Protein AF-B9S2S1-F1 (afdb_monomer_lite)

Secondary structure (DSSP, 8-state):
--HHHHHTT-HHHHHHHHHHHHHHHHHHHHHHHHH--TTTT-S----BT-TTTHHHHHHTSSSTT------B---

Sequence (75 aa):
MTAFEYSGTDQRFNKAFNQAMSEQSSLIMKKILDIYKGFEGLKVLADVGGGVGSILTFRFLNLDGYSMVGAMNIA

InterPro domains:
  IPR001077 O-methyltransferase, C-terminal domain [PF00891] (1-56)
  IPR016461 O-methyltransferase-like [PS51683] (1-75)
  IPR016461 O-methyltransferase-like [PTHR11746] (3-55)
  IPR029063 S-adenosyl-L-methionine-dependent methyltransferase superfamily [G3DSA:3.40.50.150] (1-60)
  IPR029063 S-adenosyl-L-methionine-dependent methyltransferase superfamily [SSF53335] (1-57)

Foldseek 3Di:
DPLLVVLVVDVVSVVVVLVVLLVVLLVVLVVCVVPDPVCPPDQEDADEQCAVCNSCVVPVVVDPHHDYDDPDNPD

pLDDT: mean 74.29, std 15.76, range [40.53, 92.62]

Radius of gyration: 13.94 Å; chains: 1; bounding box: 30×17×37 Å

Organism: Ricinus communis (NCBI:txid3988)

Structure (mmCIF, N/CA/C/O backbone):
data_AF-B9S2S1-F1
#
_entry.id   AF-B9S2S1-F1
#
loop_
_atom_site.group_PDB
_atom_site.id
_atom_site.type_symbol
_atom_site.label_atom_id
_atom_site.label_alt_id
_atom_site.label_comp_id
_atom_site.label_asym_id
_atom_site.label_entity_id
_atom_site.label_seq_id
_atom_site.pdbx_PDB_ins_code
_atom_site.Cartn_x
_atom_site.Cartn_y
_atom_site.Cartn_z
_atom_site.occupancy
_atom_site.B_iso_or_equiv
_atom_site.auth_seq_id
_atom_site.auth_comp_id
_atom_site.auth_asym_id
_atom_site.auth_atom_id
_atom_site.pdbx_PDB_model_num
ATOM 1 N N . MET A 1 1 ? 12.724 6.740 -17.744 1.00 65.44 1 MET A N 1
ATOM 2 C CA . MET A 1 1 ? 11.728 5.827 -17.163 1.00 65.44 1 MET A CA 1
ATOM 3 C C . MET A 1 1 ? 11.935 5.783 -15.668 1.00 65.44 1 MET A C 1
ATOM 5 O O . MET A 1 1 ? 13.047 5.515 -15.225 1.00 65.44 1 MET A O 1
ATOM 9 N N . THR A 1 2 ? 10.897 6.089 -14.905 1.00 86.06 2 THR A N 1
ATOM 10 C CA . THR A 1 2 ? 10.857 5.835 -13.464 1.00 86.06 2 THR A CA 1
ATOM 11 C C . THR A 1 2 ? 10.755 4.330 -13.201 1.00 86.06 2 THR A C 1
ATOM 13 O O . THR A 1 2 ? 10.412 3.557 -14.096 1.00 86.06 2 THR A O 1
ATOM 16 N N . ALA A 1 3 ? 11.028 3.895 -11.967 1.00 78.44 3 ALA A N 1
ATOM 17 C CA . ALA A 1 3 ? 10.810 2.501 -11.570 1.00 78.44 3 ALA A CA 1
ATOM 18 C C . ALA A 1 3 ? 9.352 2.062 -11.810 1.00 78.44 3 ALA A C 1
ATOM 20 O O . ALA A 1 3 ? 9.097 0.930 -12.210 1.00 78.44 3 ALA A O 1
ATOM 21 N N . PHE A 1 4 ? 8.409 2.988 -11.634 1.00 79.06 4 PHE A N 1
ATOM 22 C CA . PHE A 1 4 ? 6.998 2.761 -11.897 1.00 79.06 4 PHE A CA 1
ATOM 23 C C . PHE A 1 4 ? 6.716 2.537 -13.389 1.00 79.06 4 PHE A C 1
ATOM 25 O O . PHE A 1 4 ? 6.174 1.502 -13.765 1.00 79.06 4 PHE A O 1
ATOM 32 N N . GLU A 1 5 ? 7.181 3.440 -14.252 1.00 82.06 5 GLU A N 1
ATOM 33 C CA . GLU A 1 5 ? 7.040 3.308 -15.710 1.00 82.06 5 GLU A CA 1
ATOM 34 C C . GLU A 1 5 ? 7.736 2.044 -16.244 1.00 82.06 5 GLU A C 1
ATOM 36 O O . GLU A 1 5 ? 7.225 1.378 -17.139 1.00 82.06 5 GLU A O 1
ATOM 41 N N . TYR A 1 6 ? 8.883 1.669 -15.667 1.00 83.38 6 TYR A N 1
ATOM 42 C CA . TYR A 1 6 ? 9.608 0.451 -16.039 1.00 83.38 6 TYR A CA 1
ATOM 43 C C . TYR A 1 6 ? 8.857 -0.828 -15.655 1.00 83.38 6 TYR A C 1
ATOM 45 O O . TYR A 1 6 ? 8.892 -1.813 -16.397 1.00 83.38 6 TYR A O 1
ATOM 53 N N . SER A 1 7 ? 8.091 -0.800 -14.563 1.00 80.69 7 SER A N 1
ATOM 54 C CA . SER A 1 7 ? 7.258 -1.932 -14.156 1.00 80.69 7 SER A CA 1
ATOM 55 C C . SER A 1 7 ? 6.147 -2.280 -15.152 1.00 80.69 7 SER A C 1
ATOM 57 O O . SER A 1 7 ? 5.734 -3.435 -15.195 1.00 80.69 7 SER A O 1
ATOM 59 N N . GLY A 1 8 ? 5.703 -1.342 -15.994 1.00 82.56 8 GLY A N 1
ATOM 60 C CA . GLY A 1 8 ? 4.763 -1.629 -17.085 1.00 82.56 8 GLY A CA 1
ATOM 61 C C . GLY A 1 8 ? 5.407 -2.340 -18.282 1.00 82.56 8 GLY A C 1
ATOM 62 O O . GLY A 1 8 ? 4.708 -2.920 -19.107 1.00 82.56 8 GLY A O 1
ATOM 63 N N . THR A 1 9 ? 6.740 -2.317 -18.379 1.00 88.25 9 THR A N 1
ATOM 64 C CA . THR A 1 9 ? 7.486 -2.843 -19.536 1.00 88.25 9 THR A CA 1
ATOM 65 C C . THR A 1 9 ? 8.105 -4.220 -19.302 1.00 88.25 9 THR A C 1
ATOM 67 O O . THR A 1 9 ? 8.215 -5.008 -20.239 1.00 88.25 9 THR A O 1
ATOM 70 N N . ASP A 1 10 ? 8.482 -4.538 -18.061 1.00 89.94 10 ASP A N 1
ATOM 71 C CA . ASP A 1 10 ? 9.165 -5.781 -17.696 1.00 89.94 10 ASP A CA 1
ATOM 72 C C . ASP A 1 10 ? 8.375 -6.519 -16.606 1.00 89.94 10 ASP A C 1
ATOM 74 O O . ASP A 1 10 ? 8.319 -6.096 -15.450 1.00 89.94 10 ASP A O 1
ATOM 78 N N . GLN A 1 11 ? 7.785 -7.663 -16.966 1.00 88.56 11 GLN A N 1
ATOM 79 C CA . GLN A 1 11 ? 6.990 -8.481 -16.043 1.00 88.56 11 GLN A CA 1
ATOM 80 C C . GLN A 1 11 ? 7.801 -9.039 -14.868 1.00 88.56 11 GLN A C 1
ATOM 82 O O . GLN A 1 11 ? 7.268 -9.201 -13.767 1.00 88.56 11 GLN A O 1
ATOM 87 N N . ARG A 1 12 ? 9.085 -9.353 -15.072 1.00 91.44 12 ARG A N 1
ATOM 88 C CA . ARG A 1 12 ? 9.939 -9.881 -14.004 1.00 91.44 12 ARG A CA 1
ATOM 89 C C . ARG A 1 12 ? 10.225 -8.788 -12.985 1.00 91.44 12 ARG A C 1
ATOM 91 O O . ARG A 1 12 ? 10.139 -9.042 -11.783 1.00 91.44 12 ARG A O 1
ATOM 98 N N . PHE A 1 13 ? 10.513 -7.581 -13.466 1.00 88.75 13 PHE A N 1
ATOM 99 C CA . PHE A 1 13 ? 10.665 -6.416 -12.605 1.00 88.75 13 PHE A CA 1
ATOM 100 C C . PHE A 1 13 ? 9.352 -6.069 -11.897 1.00 88.75 13 PHE A C 1
ATOM 102 O O . PHE A 1 13 ? 9.360 -5.879 -10.686 1.00 88.75 13 PHE A O 1
ATOM 109 N N . ASN A 1 14 ? 8.221 -6.073 -12.609 1.00 87.44 14 ASN A N 1
ATOM 110 C CA . ASN A 1 14 ? 6.894 -5.825 -12.041 1.00 87.44 14 ASN A CA 1
ATOM 111 C C . ASN A 1 14 ? 6.595 -6.748 -10.853 1.00 87.44 14 ASN A C 1
ATOM 113 O O . ASN A 1 14 ? 6.196 -6.287 -9.785 1.00 87.44 14 ASN A O 1
ATOM 117 N N . LYS A 1 15 ? 6.856 -8.052 -11.012 1.00 88.00 15 LYS A N 1
ATOM 118 C CA . LYS A 1 15 ? 6.638 -9.042 -9.955 1.00 88.00 15 LYS A CA 1
ATOM 119 C C . LYS A 1 15 ? 7.517 -8.777 -8.732 1.00 88.00 15 LYS A C 1
ATOM 121 O O . LYS A 1 15 ? 7.011 -8.795 -7.613 1.00 88.00 15 LYS A O 1
ATOM 126 N N . ALA A 1 16 ? 8.809 -8.519 -8.939 1.00 88.31 16 ALA A N 1
ATOM 127 C CA . ALA A 1 16 ? 9.734 -8.221 -7.846 1.00 88.31 16 ALA A CA 1
ATOM 128 C C . ALA A 1 16 ? 9.362 -6.913 -7.125 1.00 88.31 16 ALA A C 1
ATOM 130 O O . ALA A 1 16 ? 9.345 -6.867 -5.896 1.00 88.31 16 ALA A O 1
ATOM 131 N N . PHE A 1 17 ? 9.003 -5.879 -7.887 1.00 86.44 17 PHE A N 1
ATOM 132 C CA . PHE A 1 17 ? 8.562 -4.587 -7.371 1.00 86.44 17 PHE A CA 1
ATOM 133 C C . PHE A 1 17 ? 7.290 -4.725 -6.524 1.00 86.44 17 PHE A C 1
ATOM 135 O O . PHE A 1 17 ? 7.260 -4.292 -5.373 1.00 86.44 17 PHE A O 1
ATOM 142 N N . ASN A 1 18 ? 6.267 -5.408 -7.043 1.00 85.75 18 ASN A N 1
ATOM 143 C CA . ASN A 1 18 ? 5.011 -5.628 -6.328 1.00 85.75 18 ASN A CA 1
ATOM 144 C C . ASN A 1 18 ? 5.187 -6.488 -5.073 1.00 85.75 18 ASN A C 1
ATOM 146 O O . ASN A 1 18 ? 4.556 -6.213 -4.052 1.00 85.75 18 ASN A O 1
ATOM 150 N N . GLN A 1 19 ? 6.060 -7.496 -5.112 1.00 87.31 19 GLN A N 1
ATOM 151 C CA . GLN A 1 19 ? 6.368 -8.302 -3.933 1.00 87.31 19 GLN A CA 1
ATOM 152 C C . GLN A 1 19 ? 7.049 -7.465 -2.842 1.00 87.31 19 GLN A C 1
ATOM 154 O O . GLN A 1 19 ? 6.608 -7.495 -1.693 1.00 87.31 19 GLN A O 1
ATOM 159 N N . ALA A 1 20 ? 8.063 -6.672 -3.198 1.00 86.81 20 ALA A N 1
ATOM 160 C CA . ALA A 1 20 ? 8.754 -5.802 -2.249 1.00 86.81 20 ALA A CA 1
ATOM 161 C C . ALA A 1 20 ? 7.793 -4.788 -1.602 1.00 86.81 20 ALA A C 1
ATOM 163 O O . ALA A 1 20 ? 7.760 -4.652 -0.377 1.00 86.81 20 ALA A O 1
ATOM 164 N N . MET A 1 21 ? 6.948 -4.138 -2.412 1.00 84.81 21 MET A N 1
ATOM 165 C CA . MET A 1 21 ? 5.932 -3.202 -1.921 1.00 84.81 21 MET A CA 1
ATOM 166 C C . MET A 1 21 ? 4.900 -3.888 -1.0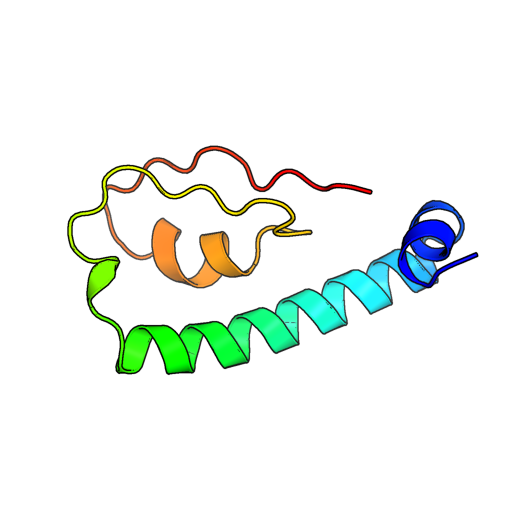22 1.00 84.81 21 MET A C 1
ATOM 168 O O . MET A 1 21 ? 4.513 -3.336 0.006 1.00 84.81 21 MET A O 1
ATOM 172 N N . SER A 1 22 ? 4.480 -5.106 -1.367 1.00 83.94 22 SER A N 1
ATOM 173 C CA . SER A 1 22 ? 3.560 -5.904 -0.555 1.00 83.94 22 SER A CA 1
ATOM 174 C C . SER A 1 22 ? 4.137 -6.209 0.829 1.00 83.94 22 SER A C 1
ATOM 176 O O . SER A 1 22 ? 3.486 -5.960 1.847 1.00 83.94 22 SER A O 1
ATOM 178 N N . GLU A 1 23 ? 5.364 -6.729 0.885 1.00 86.00 23 GLU A N 1
ATOM 179 C CA . GLU A 1 23 ? 6.023 -7.116 2.136 1.00 86.00 23 GLU A CA 1
ATOM 180 C C . GLU A 1 23 ? 6.277 -5.901 3.040 1.00 86.00 23 GLU A C 1
ATOM 182 O O . GLU A 1 23 ? 5.934 -5.926 4.228 1.00 86.00 23 GLU A O 1
ATOM 187 N N . GLN A 1 24 ? 6.793 -4.806 2.473 1.00 87.12 24 GLN A N 1
ATOM 188 C CA . GLN A 1 24 ? 7.055 -3.569 3.208 1.00 87.12 24 GLN A CA 1
ATOM 189 C C . GLN A 1 24 ? 5.765 -2.949 3.762 1.00 87.12 24 GLN A C 1
ATOM 191 O O . GLN A 1 24 ? 5.690 -2.646 4.957 1.00 87.12 24 GLN A O 1
ATOM 196 N N . SER A 1 25 ? 4.736 -2.793 2.924 1.00 82.75 25 SER A N 1
ATOM 197 C CA . SER A 1 25 ? 3.444 -2.233 3.337 1.00 82.75 25 SER A CA 1
ATOM 198 C C . SER A 1 25 ? 2.786 -3.069 4.431 1.00 82.75 25 SER A C 1
ATOM 200 O O . SER A 1 25 ? 2.236 -2.522 5.386 1.00 82.75 25 SER A O 1
ATOM 202 N N . SER A 1 26 ? 2.909 -4.396 4.358 1.00 81.88 26 SER A N 1
ATOM 203 C CA . SER A 1 26 ? 2.375 -5.307 5.375 1.00 81.88 26 SER A CA 1
ATOM 204 C C . SER A 1 26 ? 3.062 -5.131 6.730 1.00 81.88 26 SER A C 1
ATOM 206 O O . SER A 1 26 ? 2.398 -5.118 7.768 1.00 81.88 26 SER A O 1
ATOM 208 N N . LEU A 1 27 ? 4.389 -4.972 6.748 1.00 86.19 27 LEU A N 1
ATOM 209 C CA . LEU A 1 27 ? 5.139 -4.747 7.985 1.00 86.19 27 LEU A CA 1
ATOM 210 C C . LEU A 1 27 ? 4.780 -3.403 8.631 1.00 86.19 27 LEU A C 1
ATOM 212 O O . LEU A 1 27 ? 4.584 -3.333 9.846 1.00 86.19 27 LEU A O 1
ATOM 216 N N . ILE A 1 28 ? 4.693 -2.343 7.826 1.00 87.44 28 ILE A N 1
ATOM 217 C CA . ILE A 1 28 ? 4.364 -0.998 8.307 1.00 87.44 28 ILE A CA 1
ATOM 218 C C . ILE A 1 28 ? 2.923 -0.956 8.822 1.00 87.44 28 ILE A C 1
ATOM 220 O O . ILE A 1 28 ? 2.691 -0.479 9.933 1.00 87.44 28 ILE A O 1
ATOM 224 N N . MET A 1 29 ? 1.964 -1.513 8.075 1.00 84.56 29 MET A N 1
ATOM 225 C CA . MET A 1 29 ? 0.563 -1.489 8.495 1.00 84.56 29 MET A CA 1
ATOM 226 C C . MET A 1 29 ? 0.298 -2.289 9.760 1.00 84.56 29 MET A C 1
ATOM 228 O O . MET A 1 29 ? -0.530 -1.861 10.559 1.00 84.56 29 MET A O 1
ATOM 232 N N . LYS A 1 30 ? 1.022 -3.388 10.005 1.00 84.31 30 LYS A N 1
ATOM 233 C CA . LYS A 1 30 ? 0.951 -4.083 11.300 1.00 84.31 30 LYS A CA 1
ATOM 234 C C . LYS A 1 30 ? 1.252 -3.127 12.456 1.00 84.31 30 LYS A C 1
ATOM 236 O O . LYS A 1 30 ? 0.421 -2.984 13.343 1.00 84.31 30 LYS A O 1
ATOM 241 N N . LYS A 1 31 ? 2.366 -2.392 12.377 1.00 89.19 31 LYS A N 1
ATOM 242 C CA . LYS A 1 31 ? 2.756 -1.419 13.410 1.00 89.19 31 LYS A CA 1
ATOM 243 C C . LYS A 1 31 ? 1.752 -0.276 13.554 1.00 89.19 31 LYS A C 1
ATOM 245 O O . LYS A 1 31 ? 1.459 0.128 14.673 1.00 89.19 31 LYS A O 1
ATOM 250 N N . ILE A 1 32 ? 1.219 0.243 12.443 1.00 88.00 32 ILE A N 1
ATOM 251 C CA . ILE A 1 32 ? 0.203 1.308 12.475 1.00 88.00 32 ILE A CA 1
ATOM 252 C C . ILE A 1 32 ? -1.050 0.824 13.203 1.00 88.00 32 ILE A C 1
ATOM 254 O O . ILE A 1 32 ? -1.563 1.534 14.056 1.00 88.00 32 ILE A O 1
ATOM 258 N N . LEU A 1 33 ? -1.526 -0.385 12.911 1.00 83.50 33 LEU A N 1
ATOM 259 C CA . LEU A 1 33 ? -2.751 -0.919 13.511 1.00 83.50 33 LEU A CA 1
ATOM 260 C C . LEU A 1 33 ? -2.616 -1.240 15.006 1.00 83.50 33 LEU A C 1
ATOM 262 O O . LEU A 1 33 ? -3.628 -1.310 15.704 1.00 83.50 33 LEU A O 1
ATOM 266 N N . ASP A 1 34 ? -1.394 -1.430 15.501 1.00 85.62 34 ASP A N 1
ATOM 267 C CA . ASP A 1 34 ? -1.147 -1.621 16.932 1.00 85.62 34 ASP A CA 1
ATOM 268 C C . ASP A 1 34 ? -1.371 -0.320 17.720 1.00 85.62 34 ASP A C 1
ATOM 270 O O . ASP A 1 34 ? -1.850 -0.359 18.854 1.00 85.62 34 ASP A O 1
ATOM 274 N N . ILE A 1 35 ? -1.083 0.836 17.110 1.00 92.62 35 ILE A N 1
ATOM 275 C CA . ILE A 1 35 ? -1.135 2.150 17.775 1.00 92.62 35 ILE A CA 1
ATOM 276 C C . ILE A 1 35 ? -2.325 3.018 17.350 1.00 92.62 35 ILE A C 1
ATOM 278 O O . ILE A 1 35 ? -2.770 3.870 18.116 1.00 92.62 35 ILE A O 1
ATOM 282 N N . TYR A 1 36 ? -2.854 2.826 16.142 1.00 85.50 36 TYR A N 1
ATOM 283 C CA . TYR A 1 36 ? -3.894 3.665 15.559 1.00 85.50 36 TYR A CA 1
ATOM 284 C C . TYR A 1 36 ? -5.243 2.946 15.542 1.00 85.50 36 TYR A C 1
ATOM 286 O O . TYR A 1 36 ? -5.450 1.969 14.824 1.00 85.50 36 TYR A O 1
ATOM 294 N N . LYS A 1 37 ? -6.186 3.484 16.317 1.00 84.88 37 LYS A N 1
ATOM 295 C CA . LYS A 1 37 ? -7.550 2.956 16.476 1.00 84.88 37 LYS A CA 1
ATOM 296 C C . LYS A 1 37 ? -8.577 3.614 15.554 1.00 84.88 37 LYS A C 1
ATOM 298 O O . LYS A 1 37 ? -9.727 3.201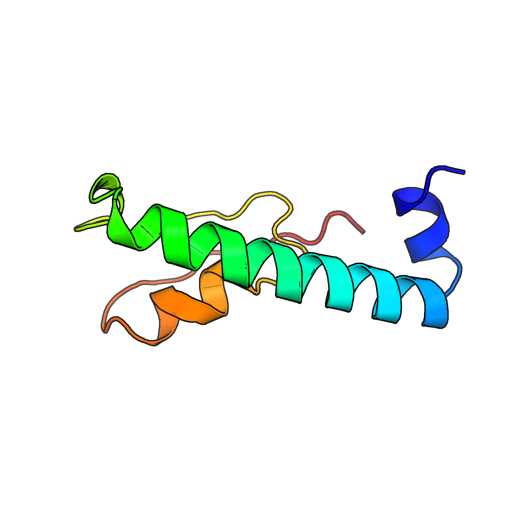 15.532 1.00 84.88 37 LYS A O 1
ATOM 303 N N . GLY A 1 38 ? -8.180 4.600 14.747 1.00 84.38 38 GLY A N 1
ATOM 304 C CA . GLY A 1 38 ? -9.108 5.351 13.890 1.00 84.38 38 GLY A CA 1
ATOM 305 C C . GLY A 1 38 ? -9.714 4.558 12.724 1.00 84.38 38 GLY A C 1
ATOM 306 O O . GLY A 1 38 ? -10.562 5.090 12.017 1.00 84.38 38 GLY A O 1
ATOM 307 N N . PHE A 1 39 ? -9.307 3.298 12.527 1.00 80.19 39 PHE A N 1
ATOM 308 C CA . PHE A 1 39 ? -9.961 2.379 11.590 1.00 80.19 39 PHE A CA 1
ATOM 309 C C . PHE A 1 39 ? -11.141 1.603 12.210 1.00 80.19 39 PHE A C 1
ATOM 311 O O . PHE A 1 39 ? -11.903 0.961 11.482 1.00 80.19 39 PHE A O 1
ATOM 318 N N . GLU A 1 40 ? -11.311 1.637 13.536 1.00 80.81 40 GLU A N 1
ATOM 319 C CA . GLU A 1 40 ? -12.417 0.961 14.219 1.00 80.81 40 GLU A CA 1
ATOM 320 C C . GLU A 1 40 ? -13.757 1.622 13.854 1.00 80.81 40 GLU A C 1
ATOM 322 O O . GLU A 1 40 ? -13.900 2.842 13.876 1.00 80.81 40 GLU A O 1
ATOM 327 N N . GLY A 1 41 ? -14.748 0.811 13.471 1.00 77.19 41 GLY A N 1
ATOM 328 C CA . GLY A 1 41 ? -16.083 1.293 13.098 1.00 77.19 41 GLY A CA 1
ATOM 329 C C . GLY A 1 41 ? -16.205 1.927 11.704 1.00 77.19 41 GLY A C 1
ATOM 330 O O . GLY A 1 41 ? -17.310 2.318 11.319 1.00 77.19 41 GLY A O 1
ATOM 331 N N . LEU A 1 42 ? -15.123 2.007 10.918 1.00 78.31 42 LEU A N 1
ATOM 332 C CA . LEU A 1 42 ? -15.222 2.411 9.512 1.00 78.31 42 LEU A CA 1
ATOM 333 C C . LEU A 1 42 ? -16.022 1.374 8.718 1.00 78.31 42 LEU A C 1
ATOM 335 O O . LEU A 1 42 ? -15.783 0.181 8.823 1.00 78.31 42 LEU A O 1
ATOM 339 N N . LYS A 1 4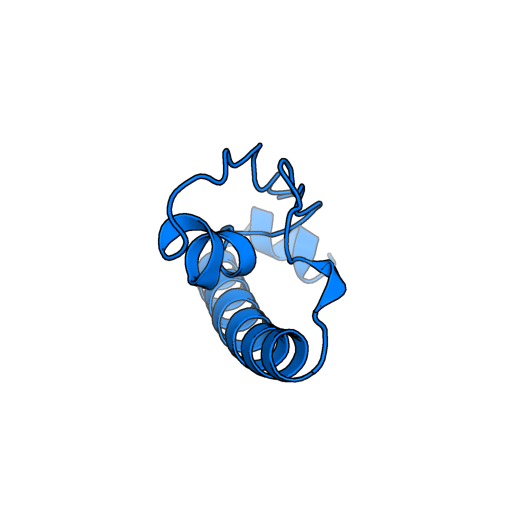3 ? -16.959 1.822 7.882 1.00 72.94 43 LYS A N 1
ATOM 340 C CA . LYS A 1 43 ? -17.724 0.922 6.996 1.00 72.94 43 LYS A CA 1
ATOM 341 C C . LYS A 1 43 ? -17.058 0.728 5.638 1.00 72.94 43 LYS A C 1
ATOM 343 O O . LYS A 1 43 ? -17.268 -0.282 4.978 1.00 72.94 43 LYS A O 1
ATOM 348 N N . VAL A 1 44 ? -16.284 1.724 5.219 1.00 76.31 44 VAL A N 1
ATOM 349 C CA . VAL A 1 44 ? -15.641 1.782 3.911 1.00 76.31 44 VAL A CA 1
ATOM 350 C C . VAL A 1 44 ? -14.240 2.340 4.099 1.00 76.31 44 VAL A C 1
ATOM 352 O O . VAL A 1 44 ? -14.059 3.361 4.763 1.00 76.31 44 VAL A O 1
ATOM 355 N N . LEU A 1 45 ? -13.265 1.671 3.495 1.00 77.94 45 LEU A N 1
ATOM 356 C CA . LEU A 1 45 ? -11.896 2.144 3.362 1.00 77.94 45 LEU A CA 1
ATOM 357 C C . LEU A 1 45 ? -11.472 1.969 1.902 1.00 77.94 45 LEU A C 1
ATOM 359 O O . LEU A 1 45 ? -11.677 0.899 1.328 1.00 77.94 45 LEU A O 1
ATOM 363 N N . ALA A 1 46 ? -10.887 3.016 1.325 1.00 80.94 46 ALA A N 1
ATOM 364 C CA . ALA A 1 46 ? -10.322 2.997 -0.018 1.00 80.94 46 ALA A CA 1
ATOM 365 C C . ALA A 1 46 ? -8.797 3.148 0.066 1.00 80.94 46 ALA A C 1
ATOM 367 O O . ALA A 1 46 ? -8.303 4.088 0.689 1.00 80.94 46 ALA A O 1
ATOM 368 N N . ASP A 1 47 ? -8.068 2.226 -0.565 1.00 80.06 47 ASP A N 1
ATOM 369 C CA . ASP A 1 47 ? -6.603 2.226 -0.656 1.00 80.06 47 ASP A CA 1
ATOM 370 C C . ASP A 1 47 ? -6.182 2.711 -2.051 1.00 80.06 47 ASP A C 1
ATOM 372 O O . ASP A 1 47 ? -6.094 1.943 -3.017 1.00 80.06 47 ASP A O 1
ATOM 376 N N . VAL A 1 48 ? -6.019 4.030 -2.180 1.00 81.94 48 VAL A N 1
ATOM 377 C CA . VAL A 1 48 ? -5.687 4.677 -3.455 1.00 81.94 48 VAL A CA 1
ATOM 378 C C . VAL A 1 48 ? -4.227 4.390 -3.796 1.00 81.94 48 VAL A C 1
ATOM 380 O O . VAL A 1 48 ? -3.324 4.818 -3.084 1.00 81.94 48 VAL A O 1
ATOM 383 N N . GLY A 1 49 ? -3.993 3.687 -4.907 1.00 77.94 49 GLY A N 1
ATOM 384 C CA . GLY A 1 49 ? -2.647 3.267 -5.299 1.00 77.94 49 GLY A CA 1
ATOM 385 C C . GLY A 1 49 ? -2.102 2.082 -4.499 1.00 77.94 49 GLY A C 1
ATOM 386 O O . GLY A 1 49 ? -0.893 1.867 -4.494 1.00 77.94 49 GLY A O 1
ATOM 387 N N . GLY A 1 50 ? -2.971 1.282 -3.871 1.00 74.94 50 GLY A N 1
ATOM 388 C CA . GLY A 1 50 ? -2.608 0.129 -3.031 1.00 74.94 50 GLY A CA 1
ATOM 389 C C . GLY A 1 50 ? -1.887 -1.037 -3.729 1.00 74.94 50 GLY A C 1
ATOM 390 O O . GLY A 1 50 ? -1.679 -2.092 -3.123 1.00 74.94 50 GLY A O 1
ATOM 391 N N . GLY A 1 51 ? -1.520 -0.893 -5.006 1.00 81.56 51 GLY A N 1
ATOM 392 C CA . GLY A 1 51 ? -0.839 -1.919 -5.797 1.00 81.56 51 GLY A CA 1
ATOM 393 C C . GLY A 1 51 ? -1.631 -3.227 -5.834 1.00 81.56 51 GLY A C 1
ATOM 394 O O . GLY A 1 51 ? -2.789 -3.249 -6.243 1.00 81.56 51 GLY A O 1
ATOM 395 N N . VAL A 1 52 ? -1.020 -4.320 -5.366 1.00 80.44 52 VAL A N 1
ATOM 396 C CA . VAL A 1 52 ? -1.657 -5.651 -5.291 1.00 80.44 52 VAL A CA 1
ATOM 397 C C . VAL A 1 52 ? -2.632 -5.816 -4.110 1.00 80.44 52 VAL A C 1
ATOM 399 O O . VAL A 1 52 ? -3.119 -6.916 -3.868 1.00 80.44 52 VAL A O 1
ATOM 402 N N . GLY A 1 53 ? -2.935 -4.747 -3.364 1.00 75.12 53 GLY A N 1
ATOM 403 C CA . GLY A 1 53 ? -3.975 -4.747 -2.329 1.00 75.12 53 GLY A CA 1
ATOM 404 C C . GLY A 1 53 ? -3.584 -5.447 -1.024 1.00 75.12 53 GLY A C 1
ATOM 405 O O . GLY A 1 53 ? -4.457 -5.888 -0.270 1.00 75.12 53 GLY A O 1
ATOM 406 N N . SER A 1 54 ? -2.286 -5.565 -0.731 1.00 72.50 54 SER A N 1
ATOM 407 C CA . SER A 1 54 ? -1.779 -6.287 0.447 1.00 72.50 54 SER A CA 1
ATOM 408 C C . SER A 1 54 ? -2.259 -5.696 1.771 1.00 72.50 54 SER A C 1
ATOM 410 O O . SER A 1 54 ? -2.550 -6.445 2.700 1.00 72.50 54 SER A O 1
ATOM 412 N N . ILE A 1 55 ? -2.389 -4.367 1.857 1.00 73.19 55 ILE A N 1
ATOM 413 C CA . ILE A 1 55 ? -2.861 -3.670 3.064 1.00 73.19 55 ILE A CA 1
ATOM 414 C C . ILE A 1 55 ? -4.309 -4.054 3.379 1.00 73.19 55 ILE A C 1
ATOM 416 O O . ILE A 1 55 ? -4.620 -4.425 4.513 1.00 73.19 55 ILE A O 1
ATOM 420 N N . LEU A 1 56 ? -5.181 -4.013 2.369 1.00 72.69 56 LEU A N 1
ATOM 421 C CA . LEU A 1 56 ? -6.588 -4.372 2.528 1.00 72.69 56 LEU A CA 1
ATOM 422 C C . LEU A 1 56 ? -6.756 -5.870 2.828 1.00 72.69 56 LEU A C 1
ATOM 424 O O . LEU A 1 56 ? -7.503 -6.239 3.735 1.00 72.69 56 LEU A O 1
ATOM 428 N N . THR A 1 57 ? -5.983 -6.720 2.144 1.00 70.44 57 THR A N 1
ATOM 429 C CA . THR A 1 57 ? -6.014 -8.182 2.316 1.00 70.44 57 THR A CA 1
ATOM 430 C C . THR A 1 57 ? -5.604 -8.613 3.727 1.00 70.44 57 THR A C 1
ATOM 432 O O . THR A 1 57 ? -6.238 -9.487 4.313 1.00 70.44 57 THR A O 1
ATOM 435 N N . PHE A 1 58 ? -4.568 -7.997 4.308 1.00 63.72 58 PHE A N 1
ATOM 436 C CA . PHE A 1 58 ? -4.011 -8.430 5.595 1.00 63.72 58 PHE A CA 1
ATOM 437 C C . PHE A 1 58 ? -4.981 -8.300 6.777 1.00 63.72 58 PHE A C 1
ATOM 439 O O . PHE A 1 58 ? -4.896 -9.095 7.718 1.00 63.72 58 PHE A O 1
ATOM 446 N N . ARG A 1 59 ? -5.868 -7.296 6.774 1.00 60.38 59 ARG A N 1
ATOM 447 C CA . ARG A 1 59 ? -6.668 -6.958 7.964 1.00 60.38 59 ARG A CA 1
ATOM 448 C C . ARG A 1 59 ? -8.173 -6.900 7.728 1.00 60.38 59 ARG A C 1
ATOM 450 O O . ARG A 1 59 ? -8.905 -7.316 8.618 1.00 60.38 59 ARG A O 1
ATOM 457 N N . PHE A 1 60 ? -8.649 -6.437 6.573 1.00 58.88 60 PHE A N 1
ATOM 458 C CA . PHE A 1 60 ? -10.085 -6.185 6.386 1.00 58.88 60 PHE A CA 1
ATOM 459 C C . PHE A 1 60 ? -10.889 -7.425 5.983 1.00 58.88 60 PHE A C 1
ATOM 461 O O . PHE A 1 60 ? -12.095 -7.440 6.182 1.00 58.88 60 PHE A O 1
ATOM 468 N N . LEU A 1 61 ? -10.233 -8.489 5.508 1.00 52.25 61 LEU A N 1
ATOM 469 C CA . LEU A 1 61 ? -10.866 -9.804 5.325 1.00 52.25 61 LEU A CA 1
ATOM 470 C C . LEU A 1 61 ? -10.921 -10.636 6.620 1.00 52.25 61 LEU A C 1
ATOM 472 O O . LEU A 1 61 ? -11.716 -11.561 6.707 1.00 52.25 61 LEU A O 1
ATOM 476 N N . ASN A 1 62 ? -10.093 -10.309 7.621 1.00 48.16 62 ASN A N 1
ATOM 477 C CA . ASN A 1 62 ? -10.038 -11.003 8.919 1.00 48.16 62 ASN A CA 1
ATOM 478 C C . ASN A 1 62 ? -10.868 -10.309 10.018 1.00 48.16 62 ASN A C 1
ATOM 480 O O . ASN A 1 62 ? -10.805 -10.703 11.180 1.00 48.16 62 ASN A O 1
ATOM 484 N N . LEU A 1 63 ? -11.605 -9.252 9.672 1.00 48.44 63 LEU A N 1
ATOM 485 C CA . LEU A 1 63 ? -12.570 -8.597 10.547 1.00 48.44 63 LEU A CA 1
ATOM 486 C C . LEU A 1 63 ? -13.930 -8.709 9.856 1.00 48.44 63 LEU A C 1
ATOM 488 O O . LEU A 1 63 ? -14.145 -8.110 8.805 1.00 48.44 63 LEU A O 1
ATOM 492 N N . ASP A 1 64 ? -14.825 -9.522 10.407 1.00 44.12 64 ASP A N 1
ATOM 493 C CA . ASP A 1 64 ? -16.153 -9.753 9.842 1.00 44.12 64 ASP A CA 1
ATOM 494 C C . ASP A 1 64 ? -16.919 -8.424 9.679 1.00 44.12 64 ASP A C 1
ATOM 496 O O . ASP A 1 64 ? -17.184 -7.727 10.659 1.00 44.12 64 ASP A O 1
ATOM 500 N N . GLY A 1 65 ? -17.287 -8.063 8.441 1.00 48.09 65 GLY A N 1
ATOM 501 C CA . GLY A 1 65 ? -18.239 -6.973 8.163 1.00 48.09 65 GLY A CA 1
ATOM 502 C C . GLY A 1 65 ? -17.741 -5.774 7.344 1.00 48.09 65 GLY A C 1
ATOM 503 O O . GLY A 1 65 ? -18.509 -4.830 7.156 1.00 48.09 65 GLY A O 1
ATOM 504 N N . TYR A 1 66 ? -16.512 -5.786 6.822 1.00 51.53 66 TYR A N 1
ATOM 505 C CA . TYR A 1 66 ? -16.002 -4.699 5.973 1.00 51.53 66 TYR A CA 1
ATOM 506 C C . TYR A 1 66 ? -16.226 -4.986 4.476 1.00 51.53 66 TYR A C 1
ATOM 508 O O . TYR A 1 66 ? -15.747 -5.985 3.943 1.00 51.53 66 TYR A O 1
ATOM 516 N N . SER A 1 67 ? -16.922 -4.093 3.761 1.00 42.97 67 SER A N 1
ATOM 517 C CA . SER A 1 67 ? -17.035 -4.150 2.296 1.00 42.97 67 SER A CA 1
ATOM 518 C C . SER A 1 67 ? -15.870 -3.393 1.649 1.00 42.97 67 SER A C 1
ATOM 520 O O . SER A 1 67 ? -15.801 -2.165 1.741 1.00 42.97 67 SER A O 1
ATOM 522 N N . MET A 1 68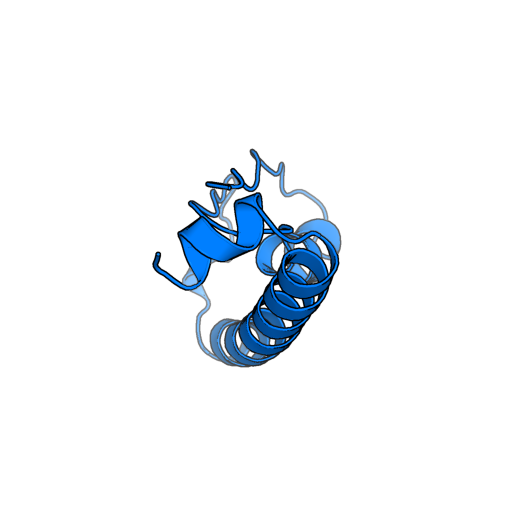 ? -14.950 -4.110 0.998 1.00 49.69 68 MET A N 1
ATOM 523 C CA . MET A 1 68 ? -13.845 -3.502 0.246 1.00 49.69 68 MET A CA 1
ATOM 524 C C . MET A 1 68 ? -14.338 -2.849 -1.050 1.00 49.69 68 MET A C 1
ATOM 526 O O . MET A 1 68 ? -15.000 -3.492 -1.863 1.00 49.69 68 MET A O 1
ATOM 530 N N . VAL A 1 69 ? -13.924 -1.602 -1.288 1.00 41.53 69 VAL A N 1
ATOM 531 C CA . VAL A 1 69 ? -14.043 -0.937 -2.592 1.00 41.53 69 VAL A CA 1
ATOM 532 C C . VAL A 1 69 ? -12.629 -0.755 -3.147 1.00 41.53 69 VAL A C 1
ATOM 534 O O . VAL A 1 69 ? -11.950 0.194 -2.788 1.00 41.53 69 VAL A O 1
ATOM 537 N N . GLY A 1 70 ? -12.195 -1.732 -3.955 1.00 46.56 70 GLY A N 1
ATOM 538 C CA . GLY A 1 70 ? -11.071 -1.700 -4.909 1.00 46.56 70 GLY A CA 1
ATOM 539 C C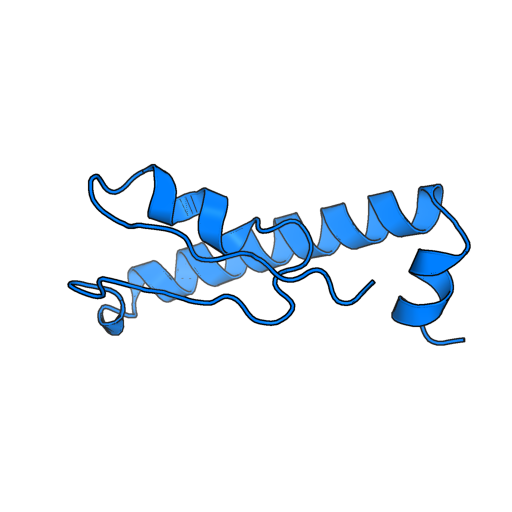 . GLY A 1 70 ? -9.722 -1.103 -4.471 1.00 46.56 70 GLY A C 1
ATOM 540 O O . GLY A 1 70 ? -9.591 0.103 -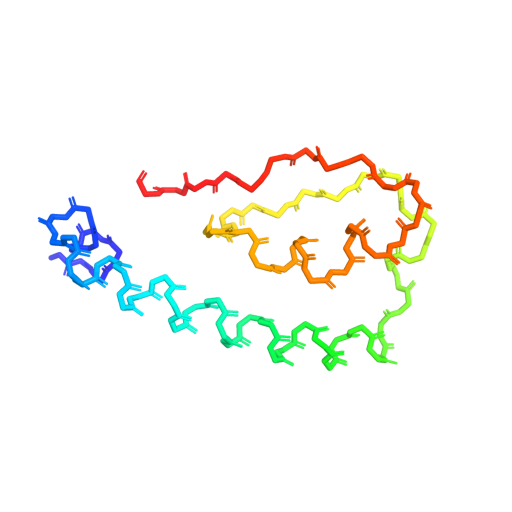4.299 1.00 46.56 70 GLY A O 1
ATOM 541 N N . ALA A 1 71 ? -8.664 -1.921 -4.466 1.00 45.69 71 ALA A N 1
ATOM 542 C CA . ALA A 1 71 ? -7.304 -1.404 -4.637 1.00 45.69 71 ALA A CA 1
ATOM 543 C C . ALA A 1 71 ? -7.121 -1.054 -6.122 1.00 45.69 71 ALA A C 1
ATOM 545 O O . ALA A 1 71 ? -7.082 -1.940 -6.977 1.00 45.69 71 ALA A O 1
ATOM 546 N N . MET A 1 72 ? -7.093 0.238 -6.447 1.00 40.53 72 MET A N 1
ATOM 547 C CA . MET A 1 72 ? -6.891 0.683 -7.823 1.00 40.53 72 MET A CA 1
ATOM 548 C C . MET A 1 72 ? -5.391 0.631 -8.119 1.00 40.53 72 MET A C 1
ATOM 550 O O . MET A 1 72 ? -4.610 1.421 -7.582 1.00 40.53 72 MET A O 1
ATOM 554 N N . ASN A 1 73 ? -4.989 -0.352 -8.923 1.00 43.03 73 ASN A N 1
ATOM 555 C CA . ASN A 1 73 ? -3.641 -0.432 -9.463 1.00 43.03 73 ASN A CA 1
ATOM 556 C C . ASN A 1 73 ? -3.450 0.768 -10.398 1.00 43.03 73 ASN A C 1
ATOM 558 O O . ASN A 1 73 ? -4.255 0.957 -11.307 1.00 43.03 73 ASN A O 1
ATOM 562 N N . ILE A 1 74 ? -2.437 1.600 -10.153 1.00 42.03 74 ILE A N 1
ATOM 563 C CA . ILE A 1 74 ? -2.122 2.718 -11.056 1.00 42.03 74 ILE A CA 1
ATOM 564 C C . ILE A 1 74 ? -1.240 2.268 -12.228 1.00 42.03 74 ILE A C 1
ATOM 566 O O . ILE A 1 74 ? -0.892 3.112 -13.050 1.00 42.03 74 ILE A O 1
ATOM 570 N N . ALA A 1 75 ? -0.820 0.993 -12.267 1.00 41.62 75 ALA A N 1
ATOM 571 C CA . ALA A 1 75 ? 0.035 0.463 -13.331 1.00 41.62 75 ALA A CA 1
ATOM 572 C C . ALA A 1 75 ? -0.665 0.476 -14.695 1.00 41.62 75 ALA A C 1
ATOM 574 O O . ALA A 1 75 ? -1.825 0.004 -14.761 1.00 41.62 75 ALA A O 1
#